Protein AF-A0AAW5A786-F1 (afdb_monomer_lite)

Organism: NCBI:txid219574

Radius of gyration: 19.56 Å; chains: 1; bounding box: 62×34×41 Å

pLDDT: mean 83.85, std 15.81, range [34.22, 96.0]

Secondary structure (DSSP, 8-state):
---------PPPPHHHHHHHHHHHHHHHHHHHHHHHHHHHHS--EEEEEEETTEEEEEEE--HHHHHHHHHHHHHHHHHHHHHHHHTTPPPP----

Sequence (96 aa):
MTPLNEGQYRKLSVAEYRVMWEGVQQVIQPYMRRKLDVMQVTMPVMTITRTEDGVTMTTSYPPDVQQHFDRCDSMCRLAVAQYLRQEGYALPDREP

Foldseek 3Di:
DDDDPPDPDDDDDPVRVVVLVVVLCVLCVVLVVVLVVLVVVFDWDWDWDQDPVGIDIDTHGDPVSVVVNVVSVVVSVVSSVVVCVVVVHDDPPDDD

Structure (mmCIF, N/CA/C/O backbone):
data_AF-A0AAW5A786-F1
#
_entry.id   AF-A0AAW5A786-F1
#
loop_
_atom_site.group_PDB
_atom_site.id
_atom_site.type_symbol
_atom_site.label_atom_id
_atom_site.label_alt_id
_atom_site.label_comp_id
_atom_site.label_asym_id
_atom_site.label_entity_id
_atom_site.label_seq_id
_atom_site.pdbx_PDB_ins_code
_atom_site.Cartn_x
_atom_site.Cartn_y
_atom_site.Cartn_z
_atom_site.occupancy
_atom_site.B_iso_or_equiv
_atom_site.auth_seq_id
_atom_site.auth_comp_id
_atom_site.auth_asym_id
_atom_site.auth_atom_id
_atom_site.pdbx_PDB_model_num
ATOM 1 N N . MET A 1 1 ? -30.004 21.500 12.651 1.00 38.97 1 MET A N 1
ATOM 2 C CA . MET A 1 1 ? -28.687 21.072 12.137 1.00 38.97 1 MET A CA 1
ATOM 3 C C . MET A 1 1 ? -27.699 21.214 13.274 1.00 38.97 1 MET A C 1
ATOM 5 O O . MET A 1 1 ? -27.317 22.327 13.600 1.00 38.97 1 MET A O 1
ATOM 9 N N . THR A 1 2 ? -27.407 20.119 13.966 1.00 36.03 2 THR A N 1
ATOM 10 C CA . THR A 1 2 ? -26.426 20.104 15.056 1.00 36.03 2 THR A CA 1
ATOM 11 C C . THR A 1 2 ? -25.030 20.150 14.427 1.00 36.03 2 THR A C 1
ATOM 13 O O . THR A 1 2 ? -24.797 19.387 13.486 1.00 36.03 2 THR A O 1
ATOM 16 N N . PRO A 1 3 ? -24.130 21.047 14.860 1.00 39.41 3 PRO A N 1
ATOM 17 C CA . PRO A 1 3 ? -22.784 21.125 14.308 1.00 39.41 3 PRO A CA 1
ATOM 18 C C . PRO A 1 3 ? -22.038 19.813 14.579 1.00 39.41 3 PRO A C 1
ATOM 20 O O . PRO A 1 3 ? -22.144 19.243 15.666 1.00 39.41 3 PRO A O 1
ATOM 23 N N . LEU A 1 4 ? -21.320 19.319 13.569 1.00 41.91 4 LEU A N 1
ATOM 24 C CA . LEU A 1 4 ? -20.365 18.222 13.708 1.00 41.91 4 LEU A CA 1
ATOM 25 C C . LEU A 1 4 ? -19.334 18.661 14.752 1.00 41.91 4 LEU A C 1
ATOM 27 O O . LEU A 1 4 ? -18.579 19.593 14.496 1.00 41.91 4 LEU A O 1
ATOM 31 N N . ASN A 1 5 ? -19.356 18.041 15.938 1.00 47.69 5 ASN A N 1
ATOM 32 C CA . ASN A 1 5 ? -18.307 18.208 16.941 1.00 47.69 5 ASN A CA 1
ATOM 33 C C . ASN A 1 5 ? -16.963 17.994 16.243 1.00 47.69 5 A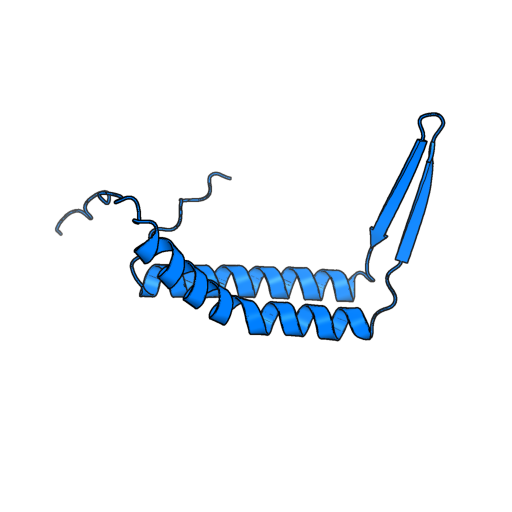SN A C 1
ATOM 35 O O . ASN A 1 5 ? -16.691 16.887 15.775 1.00 47.69 5 ASN A O 1
ATOM 39 N N . GLU A 1 6 ? -16.149 19.045 16.172 1.00 47.78 6 GLU A N 1
ATOM 40 C CA . GLU A 1 6 ? -14.727 18.937 15.871 1.00 47.78 6 GLU A CA 1
ATOM 41 C C . GLU A 1 6 ? -14.155 17.915 16.856 1.00 47.78 6 GLU A C 1
ATOM 43 O O . GLU A 1 6 ? -14.158 18.110 18.074 1.00 47.78 6 GLU A O 1
ATOM 48 N N . GLY A 1 7 ? -13.855 16.734 16.315 1.00 53.03 7 GLY A N 1
ATOM 49 C CA . GLY A 1 7 ? -13.748 15.500 17.072 1.00 53.03 7 GLY A CA 1
ATOM 50 C C . GLY A 1 7 ? -12.705 15.600 18.172 1.00 53.03 7 GLY A C 1
ATOM 51 O O . GLY A 1 7 ? -11.550 15.938 17.927 1.00 53.03 7 GLY A O 1
ATOM 52 N N . GLN A 1 8 ? -13.098 15.248 19.396 1.00 58.69 8 GLN A N 1
ATOM 53 C CA . GLN A 1 8 ? -12.142 14.942 20.451 1.00 58.69 8 GLN A CA 1
ATOM 54 C C . GLN A 1 8 ? -11.342 13.706 20.027 1.00 58.69 8 GLN A C 1
ATOM 56 O O . GLN A 1 8 ? -11.751 12.567 20.253 1.00 58.69 8 GLN A O 1
ATOM 61 N N . TYR A 1 9 ? -10.205 13.927 19.372 1.00 68.88 9 TYR A N 1
ATOM 62 C CA . TYR A 1 9 ? -9.281 12.863 19.018 1.00 68.88 9 TYR A CA 1
ATOM 63 C C . TYR A 1 9 ? -8.709 12.258 20.301 1.00 68.88 9 TYR A C 1
ATOM 65 O O . TYR A 1 9 ? -7.961 12.899 21.044 1.00 68.88 9 TYR A O 1
ATOM 73 N N . ARG A 1 10 ? -9.068 11.005 20.577 1.00 77.50 10 ARG A N 1
ATOM 74 C CA . ARG A 1 10 ? -8.514 10.236 21.691 1.00 77.50 10 ARG A CA 1
ATOM 75 C C . ARG A 1 10 ? -7.308 9.434 21.205 1.00 77.50 10 ARG A C 1
ATOM 77 O O . ARG A 1 10 ? -7.385 8.735 20.200 1.00 77.50 10 ARG A O 1
ATOM 84 N N . LYS A 1 11 ? -6.204 9.479 21.958 1.00 80.25 11 LYS A N 1
ATOM 85 C CA . LYS A 1 11 ? -5.061 8.583 21.728 1.00 80.25 11 LYS A CA 1
ATOM 86 C C . LYS A 1 11 ? -5.465 7.135 22.010 1.00 80.25 11 LYS A C 1
ATOM 88 O O . LYS A 1 11 ? -6.035 6.850 23.063 1.00 80.25 11 LYS A O 1
ATOM 93 N N . LEU A 1 12 ? -5.128 6.233 21.093 1.00 82.31 12 LEU A N 1
ATOM 94 C CA . LEU A 1 12 ? -5.272 4.798 21.315 1.00 82.31 12 LEU A CA 1
ATOM 95 C C . LEU A 1 12 ? -4.280 4.344 22.389 1.00 82.31 12 LEU A C 1
ATOM 97 O O . LEU A 1 12 ? -3.108 4.729 22.381 1.00 82.3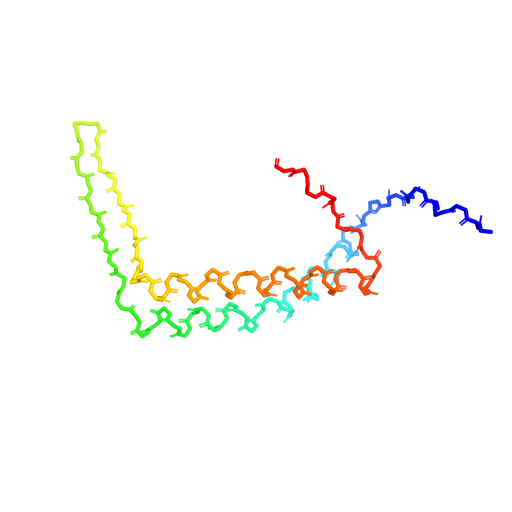1 12 LEU A O 1
ATOM 101 N N . SER A 1 13 ? -4.744 3.502 23.304 1.00 89.06 13 SER A N 1
ATOM 102 C CA . SER A 1 13 ? -3.867 2.693 24.143 1.00 89.06 13 SER A CA 1
ATOM 103 C C . SER A 1 13 ? -3.082 1.695 23.285 1.00 89.06 13 SER A C 1
ATOM 105 O O . SER A 1 13 ? -3.443 1.393 22.146 1.00 89.06 13 SER A O 1
ATOM 107 N N . VAL A 1 14 ? -2.012 1.128 23.845 1.00 90.38 14 VAL A N 1
ATOM 108 C CA . VAL A 1 14 ? -1.189 0.124 23.147 1.00 90.38 14 VAL A CA 1
ATOM 109 C C . VAL A 1 14 ? -2.021 -1.088 22.702 1.00 90.38 14 VAL A C 1
ATOM 111 O O . VAL A 1 14 ? -1.790 -1.626 21.622 1.00 90.38 14 VAL A O 1
ATOM 114 N N . ALA A 1 15 ? -3.000 -1.505 23.511 1.00 91.06 15 ALA A N 1
ATOM 115 C CA . ALA A 1 15 ? -3.887 -2.618 23.181 1.00 91.06 15 ALA A CA 1
ATOM 116 C C . ALA A 1 15 ? -4.815 -2.276 22.004 1.00 91.06 15 ALA A C 1
ATOM 118 O O . ALA A 1 15 ? -4.895 -3.044 21.049 1.00 91.06 15 ALA A O 1
ATOM 119 N N . GLU A 1 16 ? -5.447 -1.099 22.029 1.00 86.62 16 GLU A N 1
ATOM 120 C CA . GLU A 1 16 ? -6.324 -0.634 20.944 1.00 86.62 16 GLU A CA 1
ATOM 121 C C . GLU A 1 16 ? -5.552 -0.455 19.629 1.00 86.62 16 GLU A C 1
ATOM 123 O O . GLU A 1 16 ? -6.041 -0.833 18.567 1.00 86.62 16 GLU A O 1
ATOM 128 N N . TYR A 1 17 ? -4.317 0.055 19.696 1.00 88.56 17 TYR A N 1
ATOM 129 C CA . TYR A 1 17 ? -3.450 0.171 18.525 1.00 88.56 17 TYR A CA 1
ATOM 130 C C . TYR A 1 17 ? -3.125 -1.193 17.905 1.00 88.56 17 TYR A C 1
ATOM 132 O O . TYR A 1 17 ? -3.132 -1.320 16.683 1.00 88.56 17 TYR A O 1
ATOM 140 N N . ARG A 1 18 ? -2.850 -2.221 18.720 1.00 90.75 18 ARG A N 1
ATOM 141 C CA . ARG A 1 18 ? -2.575 -3.573 18.206 1.00 90.75 18 ARG A CA 1
ATOM 142 C C . ARG A 1 18 ? -3.774 -4.153 17.467 1.00 90.75 18 ARG A C 1
ATOM 144 O O . ARG A 1 18 ? -3.598 -4.618 16.349 1.00 90.75 18 ARG A O 1
ATOM 151 N N . VAL A 1 19 ? -4.969 -4.058 18.050 1.00 91.50 19 VAL A N 1
ATOM 152 C CA . VAL A 1 19 ? -6.208 -4.540 17.417 1.00 91.50 19 VAL A CA 1
ATOM 153 C C . VAL A 1 19 ? -6.459 -3.813 16.093 1.00 91.50 19 VAL A C 1
ATOM 155 O O . VAL A 1 19 ? -6.685 -4.452 15.066 1.00 91.50 19 VAL A O 1
ATOM 158 N N . MET A 1 20 ? -6.333 -2.481 16.084 1.00 92.12 20 MET A N 1
ATOM 159 C CA . MET A 1 20 ? -6.430 -1.684 14.859 1.00 92.12 20 MET A CA 1
ATOM 160 C C . MET A 1 20 ? -5.414 -2.155 13.809 1.00 92.12 20 MET A C 1
ATOM 162 O O . MET A 1 20 ? -5.771 -2.353 12.647 1.00 92.12 20 MET A O 1
ATOM 166 N N . TRP A 1 21 ? -4.151 -2.327 14.207 1.00 92.00 21 TRP A N 1
ATOM 167 C CA . TRP A 1 21 ? -3.068 -2.715 13.309 1.00 92.00 21 TRP A CA 1
ATOM 168 C C . TRP A 1 21 ? -3.262 -4.115 12.722 1.00 92.00 21 TRP A C 1
ATOM 170 O O . TRP A 1 21 ? -3.037 -4.298 11.529 1.00 92.00 21 TRP A O 1
ATOM 180 N N . GLU A 1 22 ? -3.730 -5.084 13.508 1.00 94.19 22 GLU A N 1
ATOM 181 C CA . GLU A 1 22 ? -4.055 -6.432 13.026 1.00 94.19 22 GLU A CA 1
ATOM 182 C C . GLU A 1 22 ? -5.143 -6.398 11.944 1.00 94.19 22 GLU A C 1
ATOM 184 O O . GLU A 1 22 ? -4.994 -7.036 10.898 1.00 94.19 22 GLU A O 1
ATOM 189 N N . GLY A 1 23 ? -6.198 -5.600 12.130 1.00 93.44 23 GLY A N 1
ATOM 190 C CA . GLY A 1 23 ? -7.228 -5.429 11.102 1.00 93.44 23 GLY A CA 1
ATOM 191 C C . GLY A 1 23 ? -6.712 -4.710 9.852 1.00 93.44 23 GLY A C 1
ATOM 192 O O . GLY A 1 23 ? -6.948 -5.164 8.732 1.00 93.44 23 GLY A O 1
ATOM 193 N N . VAL A 1 24 ? -5.901 -3.657 10.015 1.00 93.50 24 VAL A N 1
ATOM 194 C CA . VAL A 1 24 ? -5.218 -2.992 8.888 1.00 93.50 24 VAL A CA 1
ATOM 195 C C . VAL A 1 24 ? -4.338 -3.980 8.120 1.00 93.50 24 VAL A C 1
ATOM 197 O O . VAL A 1 24 ? -4.354 -3.983 6.888 1.00 93.50 24 VAL A O 1
ATOM 200 N N . GLN A 1 25 ? -3.601 -4.852 8.812 1.00 95.06 25 GLN A N 1
ATOM 201 C CA . GLN A 1 25 ? -2.797 -5.883 8.161 1.00 95.06 25 GLN A CA 1
ATOM 202 C C . GLN A 1 25 ? -3.669 -6.791 7.296 1.00 95.06 25 GLN A C 1
ATOM 204 O O . GLN A 1 25 ? -3.332 -6.984 6.130 1.00 95.06 25 GLN A O 1
ATOM 209 N N . GLN A 1 26 ? -4.799 -7.288 7.808 1.00 95.62 26 GLN A N 1
ATOM 210 C CA . GLN A 1 26 ? -5.716 -8.136 7.035 1.00 95.62 26 GLN A CA 1
ATOM 211 C C . GLN A 1 26 ? -6.216 -7.447 5.756 1.00 95.62 26 GLN A C 1
ATOM 213 O O . GLN A 1 26 ? -6.2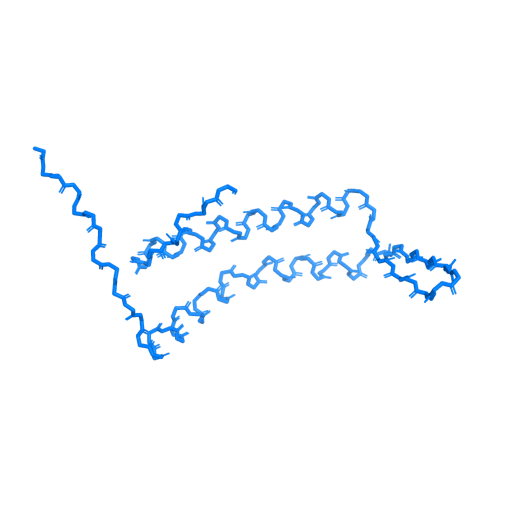83 -8.088 4.706 1.00 95.62 26 GLN A O 1
ATOM 218 N N . VAL A 1 27 ? -6.485 -6.139 5.814 1.00 95.31 27 VAL A N 1
ATOM 219 C CA . VAL A 1 27 ? -6.874 -5.337 4.642 1.00 95.31 27 VAL A CA 1
ATOM 220 C C . VAL A 1 27 ? -5.728 -5.212 3.633 1.00 95.31 27 VAL A C 1
ATOM 222 O O . VAL A 1 27 ? -5.955 -5.312 2.430 1.00 95.31 27 VAL A O 1
ATOM 225 N N . ILE A 1 28 ? -4.492 -5.013 4.098 1.00 96.00 28 ILE A N 1
ATOM 226 C CA . ILE A 1 28 ? -3.309 -4.800 3.246 1.00 96.00 28 ILE A CA 1
ATOM 227 C C . ILE A 1 28 ? -2.819 -6.100 2.581 1.00 96.00 28 ILE A C 1
ATOM 229 O O . ILE A 1 28 ? -2.332 -6.061 1.446 1.00 96.00 28 ILE A O 1
ATOM 233 N N . GLN A 1 29 ? -2.947 -7.250 3.255 1.00 95.25 29 GLN A N 1
ATOM 234 C CA . GLN A 1 29 ? -2.446 -8.557 2.796 1.00 95.25 29 GLN A CA 1
ATOM 235 C C . GLN A 1 29 ? -2.740 -8.887 1.318 1.00 95.25 29 GLN A C 1
ATOM 237 O O . GLN A 1 29 ? -1.792 -9.207 0.593 1.00 95.25 29 GLN A O 1
ATOM 242 N N . PRO A 1 30 ? -3.989 -8.805 0.812 1.00 95.06 30 PRO A N 1
ATOM 243 C CA . PRO A 1 30 ? -4.279 -9.158 -0.580 1.00 95.06 30 PRO A CA 1
ATOM 244 C C . PRO A 1 30 ? -3.547 -8.266 -1.593 1.00 95.06 30 PRO A C 1
ATOM 246 O O . PRO A 1 30 ? -3.120 -8.752 -2.642 1.00 95.06 30 PRO A O 1
ATOM 249 N N . TYR A 1 31 ? -3.349 -6.982 -1.279 1.00 95.19 31 TYR A N 1
ATOM 250 C CA . TYR A 1 31 ? -2.625 -6.045 -2.142 1.00 95.19 31 TYR A CA 1
ATOM 251 C C . TYR A 1 31 ? -1.130 -6.358 -2.171 1.00 95.19 31 TYR A C 1
ATOM 253 O O . TYR A 1 31 ? -0.527 -6.398 -3.244 1.00 95.19 31 TYR A O 1
ATOM 261 N N . MET A 1 32 ? -0.536 -6.634 -1.006 1.00 93.19 32 MET A N 1
ATOM 262 C CA . MET A 1 32 ? 0.880 -7.000 -0.917 1.00 93.19 32 MET A CA 1
ATOM 263 C C . MET A 1 32 ? 1.160 -8.321 -1.620 1.00 93.19 32 MET A C 1
ATOM 265 O O . MET A 1 32 ? 2.106 -8.401 -2.399 1.00 93.19 32 MET A O 1
ATOM 269 N N . ARG A 1 33 ? 0.304 -9.328 -1.421 1.00 94.31 33 ARG A N 1
ATOM 270 C CA . ARG A 1 33 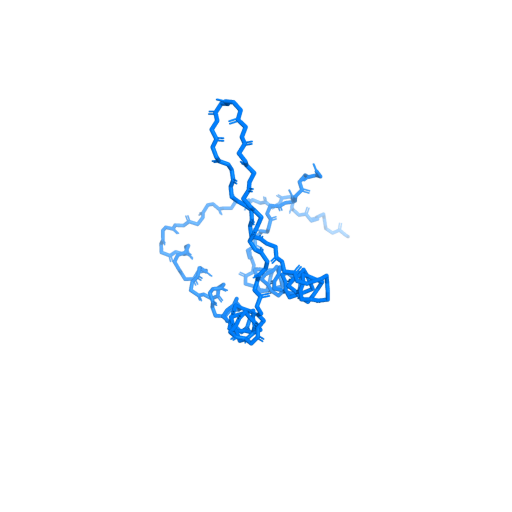? 0.428 -10.615 -2.110 1.00 94.31 33 ARG A CA 1
ATOM 271 C C . ARG A 1 33 ? 0.392 -10.440 -3.623 1.00 94.31 33 ARG A C 1
ATOM 273 O O . ARG A 1 33 ? 1.283 -10.921 -4.307 1.00 94.31 33 ARG A O 1
ATOM 280 N N . ARG A 1 34 ? -0.551 -9.647 -4.132 1.00 91.56 34 ARG A N 1
ATOM 281 C CA . ARG A 1 34 ? -0.642 -9.364 -5.567 1.00 91.56 34 ARG A CA 1
ATOM 282 C C . ARG A 1 34 ? 0.592 -8.644 -6.118 1.00 91.56 34 ARG A C 1
ATOM 284 O O . ARG A 1 34 ? 1.030 -8.964 -7.219 1.00 91.56 34 ARG A O 1
ATOM 291 N N . LYS A 1 35 ? 1.168 -7.690 -5.374 1.00 91.06 35 LYS A N 1
ATOM 292 C CA . LYS A 1 35 ? 2.432 -7.042 -5.774 1.00 91.06 35 LYS A CA 1
ATOM 293 C C . LYS A 1 35 ? 3.580 -8.052 -5.810 1.00 91.06 35 LYS A C 1
ATOM 295 O O . LYS A 1 35 ? 4.325 -8.059 -6.782 1.00 91.06 35 LYS A O 1
ATOM 300 N N . LEU A 1 36 ? 3.684 -8.920 -4.802 1.00 91.00 36 LEU A N 1
ATOM 301 C CA . LEU A 1 36 ? 4.699 -9.976 -4.748 1.00 91.00 36 LEU A CA 1
ATOM 302 C C . LEU A 1 36 ? 4.564 -10.963 -5.914 1.00 91.00 36 LEU A C 1
ATOM 304 O O . LEU A 1 36 ? 5.570 -11.281 -6.540 1.00 91.00 36 LEU A O 1
ATOM 308 N N . ASP A 1 37 ? 3.345 -11.384 -6.254 1.00 91.94 37 ASP A N 1
ATOM 309 C CA . ASP A 1 37 ? 3.095 -12.290 -7.383 1.00 91.94 37 ASP A CA 1
ATOM 310 C C . ASP A 1 37 ? 3.581 -11.672 -8.708 1.00 91.94 37 ASP A C 1
ATOM 312 O O . ASP A 1 37 ? 4.236 -12.332 -9.513 1.00 91.94 37 ASP A O 1
ATOM 316 N N . VAL A 1 38 ? 3.332 -10.374 -8.917 1.00 88.44 38 VAL A N 1
ATOM 317 C CA . VAL A 1 38 ? 3.812 -9.646 -10.104 1.00 88.44 38 VAL A CA 1
ATOM 318 C C . VAL A 1 38 ? 5.334 -9.469 -10.081 1.00 88.44 38 VAL A C 1
ATOM 320 O O . VAL A 1 38 ? 5.982 -9.629 -11.116 1.00 88.44 38 VAL A O 1
ATOM 323 N N . MET A 1 39 ? 5.929 -9.190 -8.917 1.00 87.81 39 MET A N 1
ATOM 324 C CA . MET A 1 39 ? 7.388 -9.109 -8.766 1.00 87.81 39 MET A CA 1
ATOM 325 C C . MET A 1 39 ? 8.081 -10.440 -9.086 1.00 87.81 39 MET A C 1
ATOM 327 O O . MET A 1 39 ? 9.185 -10.424 -9.616 1.00 87.81 39 MET A O 1
ATOM 331 N N . GLN A 1 40 ? 7.453 -11.585 -8.800 1.00 86.25 40 GLN A N 1
ATOM 332 C CA . GLN A 1 40 ? 8.031 -12.907 -9.080 1.00 86.25 40 GLN A CA 1
ATOM 333 C C . GLN A 1 40 ? 8.121 -13.231 -10.575 1.00 86.25 40 GLN A C 1
ATOM 335 O O . GLN A 1 40 ? 8.982 -14.009 -10.977 1.00 86.25 40 GLN A O 1
ATOM 340 N N . VAL A 1 41 ? 7.243 -12.650 -11.394 1.00 87.00 41 VAL A N 1
ATOM 341 C CA . VAL A 1 41 ? 7.188 -12.908 -12.844 1.00 87.00 41 VAL A CA 1
ATOM 342 C C . VAL A 1 41 ? 7.783 -11.775 -13.682 1.00 87.00 41 VAL A C 1
ATOM 344 O O . VAL A 1 41 ? 7.913 -11.915 -14.896 1.00 87.00 41 VAL A O 1
ATOM 347 N N . THR A 1 42 ? 8.160 -10.662 -13.051 1.00 85.56 42 THR A N 1
ATOM 348 C CA . THR A 1 42 ? 8.747 -9.499 -13.725 1.00 85.56 42 THR A CA 1
ATOM 349 C C . THR A 1 42 ? 10.242 -9.434 -13.447 1.00 85.56 42 THR A C 1
ATOM 351 O O . THR A 1 42 ? 10.649 -9.413 -12.291 1.00 85.56 42 THR A O 1
ATOM 354 N N . MET A 1 43 ? 11.072 -9.321 -14.488 1.00 80.00 43 MET A N 1
ATOM 355 C CA . MET A 1 43 ? 12.494 -9.007 -14.310 1.00 80.00 43 MET A CA 1
ATOM 356 C C . MET A 1 43 ? 12.663 -7.510 -13.997 1.00 80.00 43 MET A C 1
ATOM 358 O O . MET A 1 43 ? 12.369 -6.687 -14.869 1.00 80.00 43 MET A O 1
ATOM 362 N N . PRO A 1 44 ? 13.115 -7.123 -12.788 1.00 83.88 44 PRO A N 1
ATOM 363 C CA . PRO A 1 44 ? 13.434 -5.732 -12.507 1.00 83.88 44 PRO A CA 1
ATOM 364 C C . PRO A 1 44 ? 14.690 -5.305 -13.274 1.00 83.88 44 PRO A C 1
ATOM 366 O O . PRO A 1 44 ? 15.611 -6.095 -13.494 1.00 83.88 44 PRO A O 1
ATOM 369 N N . VAL A 1 45 ? 14.743 -4.032 -13.648 1.00 85.19 45 VAL A N 1
ATOM 370 C CA . VAL A 1 45 ? 15.931 -3.402 -14.220 1.00 85.19 45 VAL A CA 1
ATOM 371 C C . VAL A 1 45 ? 16.736 -2.796 -13.079 1.00 85.19 45 VAL A C 1
ATOM 373 O O . VAL A 1 45 ? 16.221 -2.022 -12.277 1.00 85.19 45 VAL A O 1
ATOM 376 N N . MET A 1 46 ? 18.014 -3.150 -12.995 1.00 89.06 46 MET A N 1
ATOM 377 C CA . MET A 1 46 ? 18.932 -2.577 -12.019 1.00 89.06 46 MET A CA 1
ATOM 378 C C . MET A 1 46 ? 19.883 -1.617 -12.730 1.00 89.06 46 MET A C 1
ATOM 380 O O . MET A 1 46 ? 20.684 -2.030 -13.567 1.00 89.06 46 MET A O 1
ATOM 384 N N . THR A 1 47 ? 19.797 -0.337 -12.387 1.00 87.69 47 THR A N 1
ATOM 385 C CA . THR A 1 47 ? 20.694 0.711 -12.871 1.00 87.69 47 THR A CA 1
ATOM 386 C C . THR A 1 47 ? 21.753 0.973 -11.812 1.00 87.69 47 THR A C 1
ATOM 388 O O . THR A 1 47 ? 21.435 1.373 -10.693 1.00 87.69 47 THR A O 1
ATOM 391 N N . ILE A 1 48 ? 23.018 0.747 -12.159 1.00 90.00 48 ILE A N 1
ATOM 392 C CA . ILE A 1 48 ? 24.164 1.045 -11.297 1.00 90.00 48 ILE A CA 1
ATOM 393 C C . ILE A 1 48 ? 24.866 2.271 -11.874 1.00 90.00 48 ILE A C 1
ATOM 395 O O . ILE A 1 48 ? 25.418 2.210 -12.972 1.00 90.00 48 ILE A O 1
ATOM 399 N N . THR A 1 49 ? 24.866 3.371 -11.127 1.00 90.31 49 THR A N 1
ATOM 400 C CA . THR A 1 49 ? 25.535 4.614 -11.516 1.00 90.31 49 THR A CA 1
ATOM 401 C C . THR A 1 49 ? 26.736 4.829 -10.607 1.00 90.31 49 THR A C 1
ATOM 403 O O . THR A 1 49 ? 26.590 5.009 -9.396 1.00 90.31 49 THR A O 1
ATOM 406 N N . ARG A 1 50 ? 27.934 4.809 -11.194 1.00 90.69 50 ARG A N 1
ATOM 407 C CA . ARG A 1 50 ? 29.188 5.119 -10.503 1.00 90.69 50 ARG A CA 1
ATOM 408 C C . ARG A 1 50 ? 29.533 6.589 -10.722 1.00 90.69 50 ARG A C 1
ATOM 410 O O . ARG A 1 50 ? 29.690 7.012 -11.864 1.00 90.69 50 ARG A O 1
ATOM 417 N N . THR A 1 51 ? 29.647 7.339 -9.637 1.00 89.81 51 THR A N 1
ATOM 418 C CA . THR A 1 51 ? 30.116 8.728 -9.603 1.00 89.81 51 THR A CA 1
ATOM 419 C C . THR A 1 51 ? 31.502 8.787 -8.955 1.00 89.81 51 THR A C 1
ATOM 421 O O . THR A 1 51 ? 31.990 7.784 -8.428 1.00 89.81 51 THR A O 1
ATOM 424 N N . GLU A 1 52 ? 32.165 9.945 -9.005 1.00 88.25 52 GLU A N 1
ATOM 425 C CA . GLU A 1 52 ? 33.446 10.156 -8.306 1.00 88.25 52 GLU A CA 1
ATOM 426 C C . GLU A 1 52 ? 33.302 9.973 -6.782 1.00 88.25 52 GLU A C 1
ATOM 428 O O . GLU A 1 52 ? 34.208 9.450 -6.138 1.00 88.25 52 GLU A O 1
ATOM 433 N N . ASP A 1 53 ? 32.121 10.287 -6.237 1.00 88.94 53 ASP A N 1
ATOM 434 C CA . ASP A 1 53 ? 31.797 10.197 -4.808 1.00 88.94 53 ASP A CA 1
ATOM 435 C C . ASP A 1 53 ? 31.275 8.820 -4.352 1.00 88.94 53 ASP A C 1
ATOM 437 O O . ASP A 1 53 ? 31.097 8.592 -3.154 1.00 88.94 53 ASP A O 1
ATOM 441 N N . GLY A 1 54 ? 30.999 7.881 -5.270 1.00 89.44 54 GLY A N 1
ATOM 442 C CA . GLY A 1 54 ? 30.531 6.546 -4.888 1.00 89.44 54 GLY A CA 1
ATOM 443 C C . GLY A 1 54 ? 29.733 5.778 -5.942 1.00 89.44 54 GLY A C 1
ATOM 444 O O . GLY A 1 54 ? 29.784 6.041 -7.140 1.00 89.44 54 GLY A O 1
ATOM 445 N N . VAL A 1 55 ? 29.001 4.762 -5.481 1.00 89.31 55 VAL A N 1
ATOM 446 C CA . VAL A 1 55 ? 28.139 3.915 -6.317 1.00 89.31 55 VAL A CA 1
ATOM 447 C C . VAL A 1 55 ? 26.704 4.047 -5.829 1.00 89.31 55 VAL A C 1
ATOM 449 O O . VAL A 1 55 ? 26.415 3.797 -4.661 1.00 89.31 55 VAL A O 1
ATOM 452 N N . THR A 1 56 ? 25.802 4.406 -6.736 1.00 92.00 56 THR A N 1
ATOM 453 C CA . THR A 1 56 ? 24.356 4.398 -6.497 1.00 92.00 56 THR A CA 1
ATOM 454 C C . THR A 1 56 ? 23.722 3.264 -7.290 1.00 92.00 56 THR A C 1
ATOM 456 O O . THR A 1 56 ? 24.116 2.982 -8.422 1.00 92.00 56 THR A O 1
ATOM 459 N N . MET A 1 57 ? 22.759 2.579 -6.681 1.00 88.94 57 MET A N 1
ATOM 460 C CA . MET A 1 57 ? 22.042 1.469 -7.299 1.00 88.94 57 MET A CA 1
ATOM 461 C C . MET A 1 57 ? 20.549 1.755 -7.223 1.00 88.94 57 MET A C 1
ATOM 463 O O . MET A 1 57 ? 20.004 1.963 -6.141 1.00 88.94 57 MET A O 1
ATOM 467 N N . THR A 1 58 ? 19.889 1.777 -8.373 1.00 89.00 58 THR A N 1
ATOM 468 C CA . THR A 1 58 ? 18.453 2.025 -8.493 1.00 89.00 58 THR A CA 1
ATOM 469 C C . THR A 1 58 ? 17.807 0.807 -9.129 1.00 89.00 58 THR A C 1
ATOM 471 O O . THR A 1 58 ? 18.261 0.335 -10.165 1.00 89.00 58 THR A O 1
ATOM 474 N N . THR A 1 59 ? 16.756 0.276 -8.511 1.00 86.38 59 THR A N 1
ATOM 475 C CA . THR A 1 59 ? 15.958 -0.804 -9.104 1.00 86.38 59 THR A CA 1
ATOM 476 C C . THR A 1 59 ? 14.663 -0.206 -9.629 1.00 86.38 59 THR A C 1
ATOM 478 O O . THR A 1 59 ? 13.950 0.459 -8.878 1.00 86.38 59 THR A O 1
ATOM 481 N N . SER A 1 60 ? 14.370 -0.420 -10.905 1.00 87.50 60 SER A N 1
ATOM 482 C CA . SER A 1 60 ? 13.146 0.015 -11.566 1.00 87.50 60 SER A CA 1
ATOM 483 C C . SER A 1 60 ? 12.409 -1.175 -12.175 1.00 87.5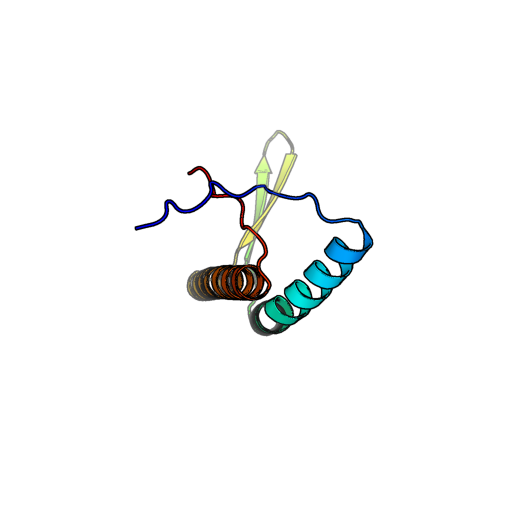0 60 SER A C 1
ATOM 485 O O . SER A 1 60 ? 12.981 -2.234 -12.433 1.00 87.50 60 SER A O 1
ATOM 487 N N . TYR A 1 61 ? 11.110 -1.006 -12.389 1.00 87.75 61 TYR A N 1
ATOM 488 C CA . TYR A 1 61 ? 10.271 -1.979 -13.080 1.00 87.75 61 TYR A CA 1
ATOM 489 C C . TYR A 1 61 ? 9.871 -1.433 -14.454 1.00 87.75 61 TYR A C 1
ATOM 491 O O . TYR A 1 61 ? 9.880 -0.212 -14.649 1.00 87.75 61 TYR A O 1
ATOM 499 N N . PRO A 1 62 ? 9.496 -2.307 -15.403 1.00 90.31 62 PRO A N 1
ATOM 500 C CA . PRO A 1 62 ? 8.804 -1.896 -16.618 1.00 90.31 62 PRO A CA 1
ATOM 501 C C . PRO A 1 62 ? 7.634 -0.931 -16.317 1.00 90.31 62 PRO A C 1
ATOM 503 O O . PRO A 1 62 ? 6.972 -1.093 -15.285 1.00 90.31 62 PRO A O 1
ATOM 506 N N . PRO A 1 63 ? 7.367 0.083 -17.167 1.00 90.31 63 PRO A N 1
ATOM 507 C CA . PRO A 1 63 ? 6.375 1.125 -16.874 1.00 90.31 63 PRO A CA 1
ATOM 508 C C . PRO A 1 63 ? 4.964 0.603 -16.572 1.00 90.31 63 PRO A C 1
ATOM 510 O O . PRO A 1 63 ? 4.270 1.145 -15.716 1.00 90.31 63 PRO A O 1
ATOM 513 N N . ASP A 1 64 ? 4.547 -0.463 -17.245 1.00 90.44 64 ASP A N 1
ATOM 514 C CA . ASP A 1 64 ? 3.277 -1.164 -17.045 1.00 90.44 64 ASP A CA 1
ATOM 515 C C . ASP A 1 64 ? 3.194 -1.840 -15.669 1.00 90.44 64 ASP A C 1
ATOM 517 O O . ASP A 1 64 ? 2.167 -1.764 -14.987 1.00 90.44 64 ASP A O 1
ATOM 521 N N . VAL A 1 65 ? 4.294 -2.443 -15.219 1.00 91.38 65 VAL A N 1
ATOM 522 C CA . VAL A 1 65 ? 4.402 -3.048 -13.887 1.00 91.38 65 VAL A CA 1
ATOM 523 C C . VAL A 1 65 ? 4.425 -1.977 -12.802 1.00 91.38 65 VAL A C 1
ATOM 525 O O . VAL A 1 65 ? 3.721 -2.107 -11.798 1.00 91.38 65 VAL A O 1
ATOM 528 N N . GLN A 1 66 ? 5.150 -0.879 -13.023 1.00 91.31 66 GLN A N 1
ATOM 529 C CA . GLN A 1 66 ? 5.136 0.262 -12.108 1.00 91.31 66 GLN A CA 1
ATOM 530 C C . GLN A 1 66 ? 3.723 0.850 -11.983 1.00 91.31 66 GLN A C 1
ATOM 532 O O . GLN A 1 66 ? 3.221 1.013 -10.872 1.00 91.31 66 GLN A O 1
ATOM 537 N N . GLN A 1 67 ? 3.025 1.057 -13.104 1.00 92.44 67 GLN A N 1
ATOM 538 C CA . GLN A 1 67 ? 1.639 1.530 -13.105 1.00 92.44 67 GLN A CA 1
ATOM 539 C C . GLN A 1 67 ? 0.700 0.560 -12.368 1.00 92.44 67 GLN A C 1
ATOM 541 O O . GLN A 1 67 ? -0.221 0.986 -11.661 1.00 92.44 67 GLN A O 1
ATOM 546 N N . HIS A 1 68 ? 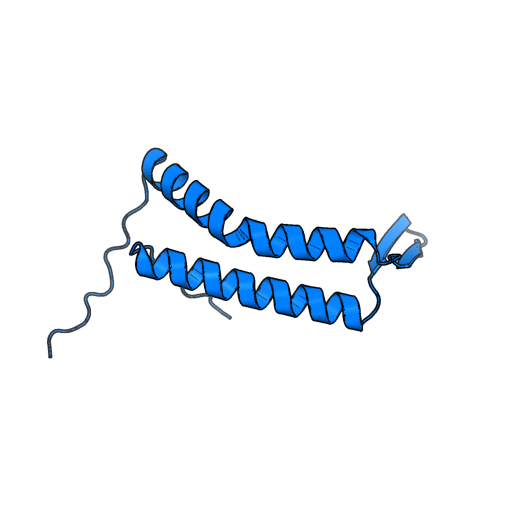0.923 -0.750 -12.502 1.00 92.00 68 HIS A N 1
ATOM 547 C CA . HIS A 1 68 ? 0.176 -1.756 -11.752 1.00 92.00 68 HIS A CA 1
ATOM 548 C C . HIS A 1 68 ? 0.394 -1.618 -10.240 1.00 92.00 68 HIS A C 1
ATOM 550 O O . HIS A 1 68 ? -0.574 -1.659 -9.474 1.00 92.00 68 HIS A O 1
ATOM 556 N N . PHE A 1 69 ? 1.640 -1.426 -9.804 1.00 93.06 69 PHE A N 1
ATOM 557 C CA . PHE A 1 69 ? 1.975 -1.207 -8.398 1.00 93.06 69 PHE A CA 1
ATOM 558 C C . PHE A 1 69 ? 1.352 0.072 -7.849 1.00 93.06 69 PHE A C 1
ATOM 560 O O . PHE A 1 69 ? 0.714 0.010 -6.798 1.00 93.06 69 PHE A O 1
ATOM 567 N N . ASP A 1 70 ? 1.433 1.180 -8.581 1.00 93.81 70 ASP A N 1
ATOM 568 C CA . ASP A 1 70 ? 0.858 2.466 -8.170 1.00 93.81 70 ASP A CA 1
ATOM 569 C C . ASP A 1 70 ? -0.668 2.377 -8.013 1.00 93.81 70 ASP A C 1
ATOM 571 O O . ASP A 1 70 ? -1.262 2.909 -7.064 1.00 93.81 70 ASP A O 1
ATOM 575 N N . ARG A 1 71 ? -1.328 1.640 -8.916 1.00 94.12 71 ARG A N 1
ATOM 576 C CA . ARG A 1 71 ? -2.764 1.357 -8.820 1.00 94.12 71 ARG A CA 1
ATOM 577 C C . ARG A 1 71 ? -3.079 0.470 -7.618 1.00 94.12 71 ARG A C 1
ATOM 579 O O . ARG A 1 71 ? -4.050 0.739 -6.909 1.00 94.12 71 ARG A O 1
ATOM 586 N N . CYS A 1 72 ? -2.283 -0.571 -7.382 1.00 94.19 72 CYS A N 1
ATOM 587 C CA . CYS A 1 72 ? -2.440 -1.456 -6.229 1.00 94.19 72 CYS A CA 1
ATOM 588 C C . CYS A 1 72 ? -2.308 -0.680 -4.910 1.00 94.19 72 CYS A C 1
ATOM 590 O O . CYS A 1 72 ? -3.162 -0.809 -4.034 1.00 94.19 72 CYS A O 1
ATOM 592 N N . ASP A 1 73 ? -1.310 0.198 -4.807 1.00 93.75 73 ASP A N 1
ATOM 593 C CA . ASP A 1 73 ? -1.067 1.032 -3.628 1.00 93.75 73 ASP A CA 1
ATOM 594 C C . ASP A 1 73 ? -2.191 2.043 -3.404 1.00 93.75 73 ASP A C 1
ATOM 596 O O . ASP A 1 73 ? -2.621 2.256 -2.269 1.00 93.75 73 ASP A O 1
ATOM 600 N N . SER A 1 74 ? -2.717 2.630 -4.479 1.00 94.75 74 SER A N 1
ATOM 601 C CA . SER A 1 74 ? -3.859 3.544 -4.410 1.00 94.75 74 SER A CA 1
ATOM 602 C C . SER A 1 74 ? -5.120 2.839 -3.899 1.00 94.75 74 SER A C 1
ATOM 604 O O . SER A 1 74 ? -5.778 3.341 -2.988 1.00 94.75 74 SER A O 1
ATOM 606 N N . MET A 1 75 ? -5.432 1.645 -4.416 1.00 94.00 75 MET A N 1
ATOM 607 C CA . MET A 1 75 ? -6.564 0.839 -3.934 1.00 94.00 75 MET A CA 1
ATOM 608 C C . MET A 1 75 ? -6.368 0.375 -2.487 1.00 94.00 75 MET A C 1
ATOM 610 O O . MET A 1 75 ? -7.309 0.432 -1.701 1.00 94.00 75 MET A O 1
ATOM 614 N N . CYS A 1 76 ? -5.151 -0.030 -2.121 1.00 94.69 76 CYS A N 1
ATOM 615 C CA . CYS A 1 76 ? -4.796 -0.419 -0.758 1.00 94.69 76 CYS A CA 1
ATOM 616 C C . CYS A 1 76 ? -5.015 0.739 0.226 1.00 94.69 76 CYS A C 1
ATOM 618 O O . CYS A 1 76 ? -5.683 0.577 1.245 1.00 94.69 76 CYS A O 1
ATOM 620 N N . ARG A 1 77 ? -4.535 1.945 -0.111 1.00 93.12 77 ARG A N 1
ATOM 621 C CA . ARG A 1 77 ? -4.749 3.157 0.697 1.00 93.12 77 ARG A CA 1
ATOM 622 C C . ARG A 1 77 ? -6.231 3.467 0.886 1.00 93.12 77 ARG A C 1
ATOM 624 O O . ARG A 1 77 ? -6.633 3.798 1.998 1.00 93.12 77 ARG A O 1
ATOM 631 N N . LEU A 1 78 ? -7.034 3.352 -0.172 1.00 93.44 78 LEU A N 1
ATOM 632 C CA . LEU A 1 78 ? -8.483 3.559 -0.096 1.00 93.44 78 LEU A CA 1
ATOM 633 C C . LEU A 1 78 ? -9.162 2.512 0.797 1.00 93.44 78 LEU A C 1
ATOM 635 O O . LEU A 1 78 ? -9.982 2.881 1.632 1.00 93.44 78 LEU A O 1
ATOM 639 N N . ALA A 1 79 ? -8.791 1.237 0.670 1.00 93.50 79 ALA A N 1
ATOM 640 C CA . ALA A 1 79 ? -9.346 0.156 1.480 1.00 93.50 79 ALA A CA 1
ATOM 641 C C . ALA A 1 79 ? -9.002 0.313 2.967 1.00 93.50 79 ALA A C 1
ATOM 643 O O . ALA A 1 79 ? -9.880 0.196 3.819 1.00 93.50 79 ALA A O 1
ATOM 644 N N . VAL A 1 80 ? -7.750 0.658 3.284 1.00 93.44 80 VAL A N 1
ATOM 645 C CA . VAL A 1 80 ? -7.326 0.957 4.660 1.00 93.44 80 VAL A CA 1
ATOM 646 C C . VAL A 1 80 ? -8.079 2.167 5.203 1.00 93.44 80 VAL A C 1
ATOM 648 O O . VAL A 1 80 ? -8.573 2.126 6.325 1.00 93.44 80 VAL A O 1
ATOM 651 N N . ALA A 1 81 ? -8.218 3.231 4.410 1.00 90.44 81 ALA A N 1
ATOM 652 C CA . ALA A 1 81 ? -8.964 4.413 4.822 1.00 90.44 81 ALA A CA 1
ATOM 653 C C . ALA A 1 81 ? -10.445 4.104 5.094 1.00 90.44 81 ALA A C 1
ATOM 655 O O . ALA A 1 81 ? -11.021 4.621 6.050 1.00 90.44 81 ALA A O 1
ATOM 656 N N . GLN A 1 82 ? -11.058 3.254 4.270 1.00 91.88 82 GLN A N 1
ATOM 657 C CA . GLN A 1 82 ? -12.434 2.810 4.452 1.00 91.88 82 GLN A CA 1
ATOM 658 C C . GLN A 1 82 ? -12.591 1.955 5.712 1.00 91.88 82 GLN A C 1
ATOM 660 O O . GLN A 1 82 ? -13.492 2.234 6.497 1.00 91.88 82 GLN A O 1
ATOM 665 N N . TYR A 1 83 ? -11.704 0.980 5.928 1.00 93.69 83 TYR A N 1
ATOM 666 C CA . TYR A 1 83 ? -11.676 0.166 7.146 1.00 93.69 83 TYR A CA 1
ATOM 667 C C . TYR A 1 83 ? -11.547 1.045 8.392 1.00 93.69 83 TYR A C 1
ATOM 669 O O . TYR A 1 83 ? -12.369 0.966 9.299 1.00 93.69 83 TYR A O 1
ATOM 677 N N . LEU A 1 84 ? -10.570 1.957 8.402 1.00 90.69 84 LEU A N 1
ATOM 678 C CA . LEU A 1 84 ? -10.340 2.840 9.540 1.00 90.69 84 LEU A CA 1
ATOM 679 C C . LEU A 1 84 ? -11.571 3.705 9.839 1.00 90.69 84 LEU A C 1
ATOM 681 O O . LEU A 1 84 ? -11.978 3.793 10.990 1.00 90.69 84 LEU A O 1
ATOM 685 N N . ARG A 1 85 ? -12.224 4.266 8.813 1.00 89.31 85 ARG A N 1
ATOM 686 C CA . ARG A 1 85 ? -13.473 5.028 8.989 1.00 89.31 85 ARG A CA 1
ATOM 687 C C . ARG A 1 85 ? -14.633 4.173 9.505 1.00 89.31 85 ARG A C 1
ATOM 689 O O . ARG A 1 85 ? -15.411 4.669 10.313 1.00 89.31 85 ARG A O 1
ATOM 696 N N . GLN A 1 86 ? -14.770 2.931 9.038 1.00 89.62 86 GLN A N 1
ATOM 697 C CA . GLN A 1 86 ? -15.821 2.005 9.485 1.00 89.62 86 GLN A CA 1
ATOM 698 C C . GLN A 1 86 ? -15.665 1.640 10.962 1.00 89.62 86 GLN A C 1
ATOM 700 O O . GLN A 1 86 ? -16.650 1.638 11.694 1.00 89.62 86 GLN A O 1
ATOM 705 N N . GLU A 1 87 ? -14.430 1.429 11.407 1.00 88.62 87 GLU A N 1
ATOM 706 C CA . GLU A 1 87 ? -14.094 1.155 12.807 1.00 88.62 87 GLU A CA 1
ATOM 707 C C . GLU A 1 87 ? -14.068 2.426 13.684 1.00 88.62 87 GLU A C 1
ATOM 709 O O . GLU A 1 87 ? -13.752 2.374 14.871 1.00 88.62 87 GLU A O 1
ATOM 714 N N . GLY A 1 88 ? -14.399 3.593 13.117 1.00 86.38 88 GLY A N 1
ATOM 715 C CA . GLY A 1 88 ? -14.450 4.864 13.842 1.00 86.38 88 GLY A CA 1
ATOM 716 C C . GLY A 1 88 ? -13.081 5.488 14.129 1.00 86.38 88 GLY A C 1
ATOM 717 O O . GLY A 1 88 ? -12.989 6.423 14.926 1.00 86.38 88 GLY A O 1
ATOM 718 N N . TYR A 1 89 ? -12.014 5.014 13.482 1.00 85.31 89 TYR A N 1
ATOM 719 C CA . TYR A 1 89 ? -10.698 5.635 13.557 1.00 85.31 89 TYR A CA 1
ATOM 720 C C . TYR A 1 89 ? -10.629 6.880 12.672 1.00 85.31 89 TYR A C 1
ATOM 722 O O . TYR A 1 89 ? -10.972 6.875 11.486 1.00 85.31 89 TYR A O 1
ATOM 730 N N . ALA A 1 90 ? -10.113 7.957 13.255 1.00 73.94 90 ALA A N 1
ATOM 731 C CA . ALA A 1 90 ? -9.770 9.153 12.514 1.00 73.94 90 ALA A CA 1
ATOM 732 C C . ALA A 1 90 ? -8.511 8.921 11.673 1.00 73.94 90 ALA A C 1
ATOM 734 O O . ALA A 1 90 ? -7.475 8.490 12.182 1.00 73.94 90 ALA A O 1
ATOM 735 N N . LEU A 1 91 ? -8.587 9.261 10.390 1.00 66.56 91 LEU A N 1
ATOM 736 C CA . LEU A 1 91 ? -7.396 9.457 9.575 1.00 66.56 91 LEU A CA 1
ATOM 737 C C . LEU A 1 91 ? -6.901 10.880 9.825 1.00 66.56 91 LEU A C 1
ATOM 739 O O . LEU A 1 91 ? -7.733 11.787 9.806 1.00 66.56 91 LEU A O 1
ATOM 743 N N . PRO A 1 92 ? -5.594 11.106 10.035 1.00 59.78 92 PRO A N 1
ATOM 744 C CA . PRO A 1 92 ? -5.074 12.460 9.961 1.00 59.78 92 PRO A CA 1
ATOM 745 C C . PRO A 1 92 ? -5.411 13.004 8.571 1.00 59.78 92 PRO A C 1
ATOM 747 O O . PRO A 1 92 ? -5.119 12.345 7.564 1.00 59.78 92 PRO A O 1
ATOM 750 N N . ASP A 1 93 ? -6.055 14.170 8.520 1.00 57.69 93 ASP A N 1
ATOM 751 C CA . ASP A 1 93 ? -6.181 14.919 7.278 1.00 57.69 93 ASP A CA 1
ATOM 752 C C . ASP A 1 93 ? -4.761 15.103 6.743 1.00 57.69 93 ASP A C 1
ATOM 754 O O . ASP A 1 93 ? -3.895 15.671 7.409 1.00 57.69 93 ASP A O 1
ATOM 758 N N . ARG A 1 94 ? -4.469 14.505 5.586 1.00 49.72 94 ARG A N 1
ATOM 759 C CA . ARG A 1 94 ? -3.181 14.720 4.934 1.00 49.72 94 ARG A CA 1
ATOM 760 C C . ARG A 1 94 ? -3.139 16.190 4.531 1.00 49.72 94 ARG A C 1
ATOM 762 O O . ARG A 1 94 ? -3.897 16.580 3.646 1.00 49.72 94 ARG A O 1
ATOM 769 N N . GLU A 1 95 ? -2.269 16.979 5.159 1.00 34.22 95 GLU A N 1
ATOM 770 C CA . GLU A 1 95 ? -1.781 18.196 4.512 1.00 34.22 95 GLU A CA 1
ATOM 771 C C . GLU A 1 95 ? -1.126 17.815 3.164 1.00 34.22 95 GLU A C 1
ATOM 773 O O . GLU A 1 95 ? -0.546 16.724 3.064 1.00 34.22 95 GLU A O 1
ATOM 778 N N . PRO A 1 96 ? -1.298 18.652 2.123 1.00 42.50 96 PRO A N 1
ATOM 779 C CA . PRO A 1 96 ? -0.753 18.429 0.784 1.00 42.50 96 PRO A CA 1
ATOM 780 C C . PRO A 1 96 ? 0.780 18.395 0.738 1.00 42.50 96 PRO A C 1
ATOM 782 O O . PRO A 1 96 ? 1.425 19.126 1.522 1.00 42.50 96 PRO A O 1
#